Protein AF-A0A958X638-F1 (afdb_monomer)

Nearest PDB structures (foldseek):
  4gik-assembly1_C  TM=3.012E-01  e=6.428E+00  Escherichia coli

Foldseek 3Di:
DDDDQQPVFDKADPDDPDIDTCHDPNDDDDPPPPPQQFCALVNFFPLLSPDPLDDPVLSVLLSRHNDFDDLVVLVVLCVVPPVLVVLVPDPPSSNVLSNVLRVCVVVVNSNNSSSSRSVSRVSVD

pLDDT: mean 83.11, std 6.93, range [57.38, 93.38]

Radius of gyration: 24.37 Å; Cα contacts (8 Å, |Δi|>4): 135; chains: 1; bounding box: 46×31×73 Å

Sequence (125 aa):
GRIDPHKIDLMGRMGKFYYARASGAAVEEIVQVVNKIAIGFDGLPDSIRHSKILTGNNLGQLAGLLALPGAEEATAAIANDARATQILNKSDFESDMHRYIKEVLDAGNEELGAALAVVCDLKGR

Secondary structure (DSSP, 8-state):
----TTTS-EEEEEETTEEEEE-GGG---------PPP--GGGS-HHHHT-SSS-HHHHHHHHTSS-PPPHHHHHHHHHT-HHHHHHHTSSSHHHHHHHHHHHHHHTT-HHHHHHHHHHHHHHH-

Mean predicted aligned error: 10.8 Å

Solvent-accessible surface area (backbone atoms only — not comparable to full-atom values): 7605 Å² total; per-residue (Å²): 134,84,85,55,70,74,79,66,65,44,76,47,81,73,54,96,94,44,70,45,67,42,43,69,92,66,56,76,90,74,81,72,76,72,72,73,67,42,48,31,72,90,61,49,55,68,66,63,72,71,40,91,73,55,48,74,64,54,50,47,56,60,18,61,32,68,67,75,62,51,76,68,56,17,50,55,61,37,72,77,33,71,66,58,55,55,41,64,75,43,94,70,28,66,68,56,46,43,50,49,36,42,55,35,41,74,71,67,38,58,70,62,24,40,18,51,51,50,50,54,41,66,71,75,107

Structure (mmCIF, N/CA/C/O backbone):
data_AF-A0A958X638-F1
#
_entry.id   AF-A0A958X638-F1
#
loop_
_atom_site.group_PDB
_atom_site.id
_atom_site.type_symbol
_atom_site.label_atom_id
_atom_site.label_alt_id
_atom_site.label_comp_id
_atom_site.label_asym_id
_atom_site.label_entity_id
_atom_site.label_seq_id
_atom_site.pdbx_PDB_ins_code
_atom_site.Cartn_x
_atom_site.Cartn_y
_atom_site.Cartn_z
_atom_site.occupancy
_atom_site.B_iso_or_equiv
_atom_site.auth_seq_id
_atom_site.auth_comp_id
_atom_site.auth_asym_id
_atom_site.auth_atom_id
_atom_site.pdbx_PDB_model_num
ATOM 1 N N . GLY A 1 1 ? 27.875 -14.160 -15.087 1.00 71.06 1 GLY A N 1
ATOM 2 C CA . GLY A 1 1 ? 28.357 -13.054 -15.935 1.00 71.06 1 GLY A CA 1
ATOM 3 C C . GLY A 1 1 ? 27.176 -12.470 -16.673 1.00 71.06 1 GLY A C 1
ATOM 4 O O . GLY A 1 1 ? 26.356 -13.245 -17.145 1.00 71.06 1 GLY A O 1
ATOM 5 N N . ARG A 1 2 ? 27.036 -11.142 -16.707 1.00 80.94 2 ARG A N 1
ATOM 6 C CA . ARG A 1 2 ? 26.001 -10.478 -17.515 1.00 80.94 2 ARG A CA 1
ATOM 7 C C . ARG A 1 2 ? 26.512 -10.372 -18.951 1.00 80.94 2 ARG A C 1
ATOM 9 O O . ARG A 1 2 ? 27.701 -10.137 -19.152 1.00 80.94 2 ARG A O 1
ATOM 16 N N . ILE A 1 3 ? 25.636 -10.611 -19.918 1.00 84.69 3 ILE A N 1
ATOM 17 C CA . ILE A 1 3 ? 25.972 -10.519 -21.338 1.00 84.69 3 ILE A CA 1
ATOM 18 C C . ILE A 1 3 ? 26.090 -9.038 -21.699 1.00 84.69 3 ILE A C 1
ATOM 20 O O . ILE A 1 3 ? 25.213 -8.257 -21.344 1.00 84.69 3 ILE A O 1
ATOM 24 N N . ASP A 1 4 ? 27.176 -8.672 -22.376 1.00 86.12 4 ASP A N 1
ATOM 25 C CA . ASP A 1 4 ? 27.409 -7.330 -22.911 1.00 86.12 4 ASP A CA 1
ATOM 26 C C . ASP A 1 4 ? 26.832 -7.264 -24.337 1.00 86.12 4 ASP A C 1
ATOM 28 O O . ASP A 1 4 ? 27.388 -7.912 -25.235 1.00 86.12 4 ASP A O 1
ATOM 32 N N . PRO A 1 5 ? 25.728 -6.525 -24.566 1.00 85.19 5 PRO A N 1
ATOM 33 C CA . PRO A 1 5 ? 25.068 -6.458 -25.869 1.00 85.19 5 PRO A CA 1
ATOM 34 C C . PRO A 1 5 ? 25.968 -5.927 -26.991 1.00 85.19 5 PRO A C 1
ATOM 36 O O . PRO A 1 5 ? 25.763 -6.285 -28.148 1.00 85.19 5 PRO A O 1
ATOM 39 N N . HIS A 1 6 ? 26.993 -5.128 -26.671 1.00 84.31 6 HIS A N 1
ATOM 40 C CA . HIS A 1 6 ? 27.923 -4.603 -27.671 1.00 84.31 6 HIS A CA 1
ATOM 41 C C . HIS A 1 6 ? 28.992 -5.620 -28.088 1.00 84.31 6 HIS A C 1
ATOM 43 O O . HIS A 1 6 ? 29.544 -5.502 -29.180 1.00 84.31 6 HIS A O 1
ATOM 49 N N . LYS A 1 7 ? 29.290 -6.628 -27.257 1.00 86.25 7 LYS A N 1
ATOM 50 C CA . LYS A 1 7 ? 30.342 -7.626 -27.541 1.00 86.25 7 LYS A CA 1
ATOM 51 C C . LYS A 1 7 ? 29.859 -8.850 -28.309 1.00 86.25 7 LYS A C 1
ATOM 53 O O . LYS A 1 7 ? 30.680 -9.577 -28.857 1.00 86.25 7 LYS A O 1
ATOM 58 N N . ILE A 1 8 ? 28.554 -9.099 -28.324 1.00 87.38 8 ILE A N 1
ATOM 59 C CA . ILE A 1 8 ? 27.967 -10.318 -28.897 1.00 87.38 8 ILE A CA 1
ATOM 60 C C . ILE A 1 8 ? 27.619 -10.217 -30.395 1.00 87.38 8 ILE A C 1
ATOM 62 O O . ILE A 1 8 ? 27.223 -11.228 -30.962 1.00 87.38 8 ILE A O 1
ATOM 66 N N . ASP A 1 9 ? 27.768 -9.034 -31.016 1.00 84.31 9 ASP A N 1
ATOM 67 C CA . ASP A 1 9 ? 27.584 -8.752 -32.462 1.00 84.31 9 ASP A CA 1
ATOM 68 C C . ASP A 1 9 ? 26.385 -9.487 -33.096 1.00 84.31 9 ASP A C 1
ATOM 70 O O . ASP A 1 9 ? 26.518 -10.317 -33.998 1.00 84.31 9 ASP A O 1
ATOM 74 N N . LEU A 1 10 ? 25.184 -9.216 -32.578 1.00 89.19 10 LEU A N 1
ATOM 75 C CA . LEU A 1 10 ? 23.969 -9.907 -33.008 1.00 89.19 10 LEU A CA 1
ATOM 76 C C . LEU A 1 10 ? 23.509 -9.451 -34.402 1.00 89.19 10 LEU A C 1
ATOM 78 O O . LEU A 1 10 ? 23.528 -8.266 -34.737 1.00 89.19 10 LEU A O 1
ATOM 82 N N . MET A 1 11 ? 22.996 -10.399 -35.190 1.00 91.19 11 MET A N 1
ATOM 83 C CA . MET A 1 11 ? 22.379 -10.156 -36.498 1.00 91.19 11 MET A CA 1
ATOM 84 C C . MET A 1 11 ? 20.902 -10.572 -36.479 1.00 91.19 11 MET A C 1
ATOM 86 O O . MET A 1 11 ? 20.570 -11.711 -36.155 1.00 91.19 11 MET A O 1
ATOM 90 N N . GLY A 1 12 ? 20.014 -9.653 -36.856 1.00 91.44 12 GLY A N 1
ATOM 91 C CA . GLY A 1 12 ? 18.574 -9.862 -36.998 1.00 91.44 12 GLY A CA 1
ATOM 92 C C . GLY A 1 12 ? 18.142 -9.970 -38.463 1.00 91.44 12 GLY A C 1
ATOM 93 O O . GLY A 1 12 ? 18.696 -9.314 -39.346 1.00 91.44 12 GLY A O 1
ATOM 94 N N . ARG A 1 13 ? 17.124 -10.790 -38.741 1.00 93.38 13 ARG A N 1
ATOM 95 C CA . ARG A 1 13 ? 16.544 -10.965 -40.083 1.00 93.38 13 ARG A CA 1
ATOM 96 C C . ARG A 1 13 ? 15.299 -10.091 -40.237 1.00 93.38 13 ARG A C 1
ATOM 98 O O . ARG A 1 13 ? 14.363 -10.240 -39.462 1.00 93.38 13 ARG A O 1
ATOM 105 N N . MET A 1 14 ? 15.268 -9.236 -41.262 1.00 89.56 14 MET A N 1
ATOM 106 C CA . MET A 1 14 ? 14.172 -8.277 -41.500 1.00 89.56 14 MET A CA 1
ATOM 107 C C . MET A 1 14 ? 13.240 -8.673 -42.662 1.00 89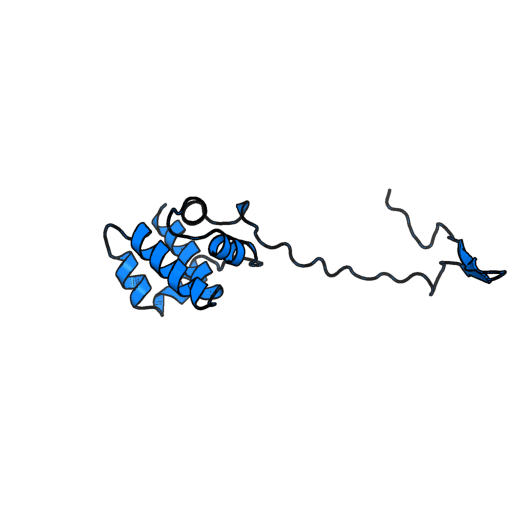.56 14 MET A C 1
ATOM 109 O O . MET A 1 14 ? 12.269 -7.978 -42.944 1.00 89.56 14 MET A O 1
ATOM 113 N N . GLY A 1 15 ? 13.515 -9.799 -43.332 1.00 90.69 15 GLY A N 1
ATOM 114 C CA . GLY A 1 15 ? 12.715 -10.332 -44.443 1.00 90.69 15 GLY A CA 1
ATOM 115 C C . GLY A 1 15 ? 13.357 -10.121 -45.820 1.00 90.69 15 GLY A C 1
ATOM 116 O O . GLY A 1 15 ? 14.174 -9.224 -46.015 1.00 90.69 15 GLY A O 1
ATOM 117 N N . LYS A 1 16 ? 13.006 -10.978 -46.793 1.00 90.56 16 LYS A N 1
ATOM 118 C CA . LYS A 1 16 ? 13.677 -11.070 -48.108 1.00 90.56 16 LYS A CA 1
ATOM 119 C C . LYS A 1 16 ? 15.204 -11.172 -47.936 1.00 90.56 16 LYS A C 1
ATOM 121 O O . LYS A 1 16 ? 15.674 -12.113 -47.299 1.00 90.56 16 LYS A O 1
ATOM 126 N N . PHE A 1 17 ? 15.940 -10.201 -48.473 1.00 91.75 17 PHE A N 1
ATOM 127 C CA . PHE A 1 17 ? 17.397 -10.095 -48.422 1.00 91.75 17 PHE A CA 1
ATOM 128 C C . PHE A 1 17 ? 17.889 -9.067 -47.386 1.00 91.75 17 PHE A C 1
ATOM 130 O O . PHE A 1 17 ? 19.065 -8.721 -47.391 1.00 91.75 17 PHE A O 1
ATOM 137 N N . TYR A 1 18 ? 17.012 -8.560 -46.510 1.00 92.19 18 TYR A N 1
ATOM 138 C CA . TYR A 1 18 ? 17.357 -7.523 -45.536 1.00 92.19 18 TYR A CA 1
ATOM 139 C C . TYR A 1 18 ? 17.734 -8.102 -44.168 1.00 92.19 18 TYR A C 1
ATOM 141 O O . TYR A 1 18 ? 17.034 -8.956 -43.608 1.00 92.19 18 TYR A O 1
ATOM 149 N N . TYR A 1 19 ? 18.829 -7.574 -43.617 1.00 92.12 19 TYR A N 1
ATOM 150 C CA . TYR A 1 19 ? 19.393 -7.926 -42.317 1.00 92.12 19 TYR A CA 1
ATOM 151 C C . TYR A 1 19 ? 19.736 -6.654 -41.538 1.00 92.12 19 TYR A C 1
ATOM 153 O O . TYR A 1 19 ? 20.182 -5.671 -42.127 1.00 92.12 19 TYR A O 1
ATOM 161 N N . ALA A 1 20 ? 19.566 -6.702 -40.219 1.00 90.06 20 ALA A N 1
ATOM 162 C CA . ALA A 1 20 ? 20.013 -5.667 -39.294 1.00 90.06 20 ALA A CA 1
ATOM 163 C C . ALA A 1 20 ? 21.143 -6.208 -38.424 1.00 90.06 20 ALA A C 1
ATOM 165 O O . ALA A 1 20 ? 21.055 -7.322 -37.913 1.00 90.06 20 ALA A O 1
ATOM 166 N N . ARG A 1 21 ? 22.179 -5.400 -38.217 1.00 89.62 21 ARG A N 1
ATOM 167 C CA . ARG A 1 21 ? 23.227 -5.671 -37.234 1.00 89.62 21 ARG A CA 1
ATOM 168 C C . ARG A 1 21 ? 22.927 -4.871 -35.972 1.00 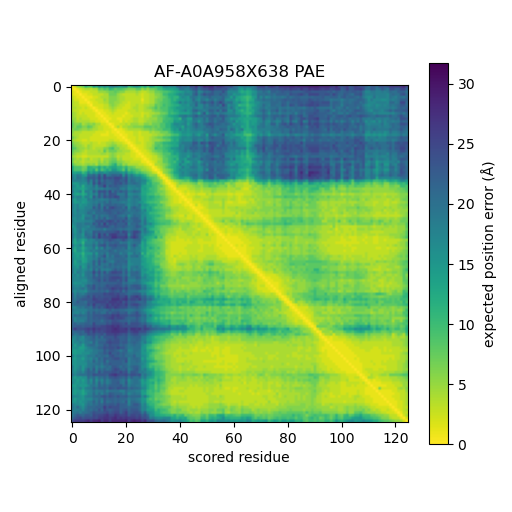89.62 21 ARG A C 1
ATOM 170 O O . ARG A 1 21 ? 22.871 -3.645 -36.029 1.00 89.62 21 ARG A O 1
ATOM 177 N N . ALA A 1 22 ? 22.734 -5.550 -34.848 1.00 87.69 22 ALA A N 1
ATOM 178 C CA . ALA A 1 22 ? 22.527 -4.912 -33.555 1.00 87.69 22 ALA A CA 1
ATOM 179 C C . ALA A 1 22 ? 23.894 -4.576 -32.938 1.00 87.69 22 ALA A C 1
ATOM 181 O O . ALA A 1 22 ? 24.433 -5.319 -32.121 1.00 87.69 22 ALA A O 1
ATOM 182 N N . SER A 1 23 ? 24.476 -3.462 -33.388 1.00 86.06 23 SER A N 1
ATOM 183 C CA . SER A 1 23 ? 25.774 -2.953 -32.931 1.00 86.06 23 SER A CA 1
ATOM 184 C C . SER A 1 23 ? 25.793 -1.424 -32.897 1.00 86.06 23 SER A C 1
ATOM 186 O O . SER A 1 23 ? 25.118 -0.780 -33.703 1.00 86.06 23 SER A O 1
ATOM 188 N N . GLY A 1 24 ? 26.618 -0.840 -32.024 1.00 84.06 24 GLY A N 1
ATOM 189 C CA . GLY A 1 24 ? 26.794 0.613 -31.931 1.00 84.06 24 GLY A CA 1
ATOM 190 C C . GLY A 1 24 ? 25.470 1.339 -31.684 1.00 84.06 24 GLY A C 1
ATOM 191 O O . GLY A 1 24 ? 24.753 0.993 -30.754 1.00 84.06 24 GLY A O 1
ATOM 192 N N . ALA A 1 25 ? 25.134 2.297 -32.554 1.00 83.38 25 ALA A N 1
ATOM 193 C CA . ALA A 1 25 ? 23.930 3.127 -32.452 1.00 83.38 25 ALA 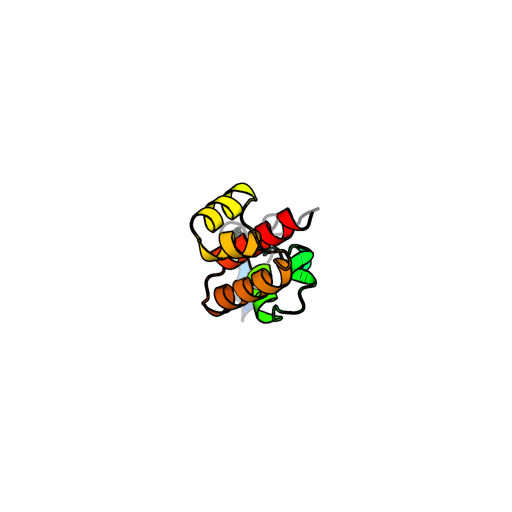A CA 1
ATOM 194 C C . ALA A 1 25 ? 22.596 2.360 -32.581 1.00 83.38 25 ALA A C 1
ATOM 196 O O . ALA A 1 25 ? 21.546 2.932 -32.319 1.00 83.38 25 ALA A O 1
ATOM 197 N N . ALA A 1 26 ? 22.615 1.086 -32.992 1.00 84.56 26 ALA A N 1
ATOM 198 C CA . ALA A 1 26 ? 21.417 0.243 -33.039 1.00 84.56 26 ALA A CA 1
ATOM 199 C C . ALA A 1 26 ? 21.076 -0.411 -31.685 1.00 84.56 26 ALA A C 1
ATOM 201 O O . ALA A 1 26 ? 20.039 -1.061 -31.566 1.00 84.56 26 ALA A O 1
ATOM 202 N N . VAL A 1 27 ? 21.960 -0.289 -30.690 1.00 85.25 27 VAL A N 1
ATOM 203 C CA . VAL A 1 27 ? 21.776 -0.819 -29.338 1.00 85.25 27 VAL A CA 1
ATOM 204 C C . VAL A 1 27 ? 21.686 0.366 -28.392 1.00 85.25 27 VAL A C 1
ATOM 206 O O . VAL A 1 27 ? 22.666 1.080 -28.200 1.00 85.25 27 VAL A O 1
ATOM 209 N N . GLU A 1 28 ? 20.512 0.565 -27.808 1.00 83.06 28 GLU A N 1
ATOM 210 C CA . GLU A 1 28 ? 20.260 1.645 -26.861 1.00 83.06 28 GLU A CA 1
ATOM 211 C C . GLU A 1 28 ? 19.857 1.064 -25.509 1.00 83.06 28 GLU A C 1
ATOM 213 O O . GLU A 1 28 ? 19.078 0.109 -25.421 1.00 83.06 28 GLU A O 1
ATOM 218 N N . GLU A 1 29 ? 20.417 1.632 -24.444 1.00 81.19 29 GLU A N 1
ATOM 219 C CA . GLU A 1 29 ? 20.028 1.288 -23.087 1.00 81.19 29 GLU A CA 1
ATOM 220 C C . GLU A 1 29 ? 18.746 2.038 -22.738 1.00 81.19 29 GLU A C 1
ATOM 222 O O . GLU A 1 29 ? 18.743 3.244 -22.496 1.00 81.19 29 GLU A O 1
ATOM 227 N N . ILE A 1 30 ? 17.639 1.305 -22.696 1.00 80.69 30 ILE A N 1
ATOM 228 C CA . ILE A 1 30 ? 16.390 1.834 -22.164 1.00 80.69 30 ILE A CA 1
ATOM 229 C C . ILE A 1 30 ? 16.388 1.544 -20.670 1.00 80.69 30 ILE A C 1
ATOM 231 O O . ILE A 1 30 ? 16.299 0.386 -20.251 1.00 80.69 30 ILE A O 1
ATOM 235 N N . VAL A 1 31 ? 16.463 2.601 -19.860 1.00 76.19 31 VAL A N 1
ATOM 236 C CA . VAL A 1 31 ? 16.231 2.484 -18.421 1.00 76.19 31 VAL A CA 1
ATOM 237 C C . VAL A 1 31 ? 14.792 2.030 -18.246 1.00 76.19 31 VAL A C 1
ATOM 239 O O . VAL A 1 31 ? 13.845 2.780 -18.489 1.00 76.19 31 VAL A O 1
ATOM 242 N N . GLN A 1 32 ? 14.617 0.781 -17.826 1.00 67.88 32 GLN A N 1
ATOM 243 C CA . GLN A 1 32 ? 13.330 0.346 -17.328 1.00 67.88 32 GLN A CA 1
ATOM 244 C C . GLN A 1 32 ? 13.089 1.176 -16.069 1.00 67.88 32 GLN A C 1
ATOM 246 O O . GLN A 1 32 ? 13.767 0.980 -15.059 1.00 67.88 32 GLN A O 1
ATOM 251 N N . VAL A 1 33 ? 12.176 2.151 -16.144 1.00 62.62 33 VAL A N 1
ATOM 252 C CA . VAL A 1 33 ? 11.642 2.792 -14.944 1.00 62.62 33 VAL A CA 1
ATOM 253 C C . VAL A 1 33 ? 11.001 1.645 -14.192 1.00 62.62 33 VAL A C 1
ATOM 255 O O . VAL A 1 33 ? 9.933 1.168 -14.569 1.00 62.62 33 VAL A O 1
ATOM 258 N N . VAL A 1 34 ? 11.730 1.088 -13.229 1.00 61.22 34 VAL A N 1
ATOM 259 C CA . VAL A 1 34 ? 11.216 0.031 -12.377 1.00 61.22 34 VAL A CA 1
ATOM 260 C C . VAL A 1 34 ? 10.019 0.686 -11.712 1.00 61.22 34 VAL A C 1
ATOM 262 O O . VAL A 1 34 ? 10.193 1.592 -10.895 1.00 61.22 34 VAL A O 1
ATOM 265 N N . ASN A 1 35 ? 8.813 0.341 -12.171 1.00 62.22 35 ASN A N 1
ATOM 266 C CA . ASN A 1 35 ? 7.582 0.804 -11.557 1.00 62.22 35 ASN A CA 1
ATOM 267 C C . ASN A 1 35 ? 7.751 0.486 -10.080 1.00 62.22 35 ASN A C 1
ATOM 269 O O . ASN A 1 35 ? 7.976 -0.676 -9.732 1.00 62.22 35 ASN A O 1
ATOM 273 N N . LYS A 1 36 ? 7.810 1.536 -9.255 1.00 69.69 36 LYS A N 1
ATOM 274 C CA . LYS A 1 36 ? 8.077 1.408 -7.827 1.00 69.69 36 LYS A CA 1
ATOM 275 C C . LYS A 1 36 ? 7.155 0.312 -7.302 1.00 69.69 36 LYS A C 1
ATOM 277 O O . LYS A 1 36 ? 5.950 0.355 -7.539 1.00 69.69 36 LYS A O 1
ATOM 282 N N . ILE A 1 37 ? 7.754 -0.712 -6.704 1.00 75.00 37 ILE A N 1
ATOM 283 C CA . ILE A 1 37 ? 7.011 -1.866 -6.210 1.00 75.00 37 ILE A CA 1
ATOM 284 C C . ILE A 1 37 ? 6.085 -1.331 -5.122 1.00 75.00 37 ILE A C 1
ATOM 286 O O . ILE A 1 37 ? 6.549 -0.673 -4.192 1.00 75.00 37 ILE A O 1
ATOM 290 N N . ALA A 1 38 ? 4.784 -1.550 -5.289 1.00 81.50 38 ALA A N 1
ATOM 291 C CA . ALA A 1 38 ? 3.816 -1.211 -4.263 1.00 81.50 38 ALA A CA 1
ATOM 292 C C . ALA A 1 38 ? 4.101 -2.034 -2.997 1.00 81.50 38 ALA A C 1
ATOM 294 O O . ALA A 1 38 ? 4.647 -3.136 -3.086 1.00 81.50 38 ALA A O 1
ATOM 295 N N . ILE A 1 39 ? 3.721 -1.526 -1.826 1.00 86.56 39 ILE A N 1
ATOM 296 C CA . ILE A 1 39 ? 3.930 -2.218 -0.541 1.00 86.56 39 ILE A CA 1
ATOM 297 C C . ILE A 1 39 ? 3.366 -3.645 -0.535 1.00 86.56 39 ILE A C 1
ATOM 299 O O . ILE A 1 39 ? 3.928 -4.527 0.116 1.00 86.56 39 ILE A O 1
ATOM 303 N N . GLY A 1 40 ? 2.284 -3.882 -1.281 1.00 85.44 40 GLY A N 1
ATOM 304 C CA . GLY A 1 40 ? 1.632 -5.179 -1.353 1.00 85.44 40 GLY A CA 1
ATOM 305 C C . GLY A 1 40 ? 0.864 -5.514 -0.073 1.00 85.44 40 GLY A C 1
ATOM 306 O O . GLY A 1 40 ? 0.935 -4.820 0.940 1.00 85.44 40 GLY A O 1
ATOM 307 N N . PHE A 1 41 ? 0.094 -6.599 -0.123 1.00 84.88 41 PHE A N 1
ATOM 308 C CA . PHE A 1 41 ? -0.758 -7.022 0.994 1.00 84.88 41 PHE A CA 1
ATOM 309 C C . PHE A 1 41 ? 0.053 -7.373 2.253 1.00 84.88 41 PHE A C 1
ATOM 311 O O . PHE A 1 41 ? -0.330 -7.021 3.369 1.00 84.88 41 PHE A O 1
ATOM 318 N N . ASP A 1 42 ? 1.216 -7.997 2.060 1.00 83.88 42 ASP A N 1
ATOM 319 C CA . ASP A 1 42 ? 2.130 -8.393 3.136 1.00 83.88 42 ASP A CA 1
ATOM 320 C C . ASP A 1 42 ? 2.874 -7.205 3.773 1.00 83.88 42 ASP A C 1
ATOM 322 O O . ASP A 1 42 ? 3.461 -7.354 4.846 1.00 83.88 42 ASP A O 1
ATOM 326 N N . GLY A 1 43 ? 2.840 -6.027 3.140 1.00 82.88 43 GLY A N 1
ATOM 327 C CA . GLY A 1 43 ? 3.393 -4.783 3.675 1.00 82.88 43 GLY A CA 1
ATOM 328 C C . GLY A 1 43 ? 2.413 -3.982 4.540 1.00 82.88 43 GLY A C 1
ATOM 329 O O . GLY A 1 43 ? 2.817 -2.999 5.158 1.00 82.88 43 GLY A O 1
ATOM 330 N N . LEU A 1 44 ? 1.135 -4.376 4.597 1.00 87.12 44 LEU A N 1
ATOM 331 C CA . LEU A 1 44 ? 0.116 -3.674 5.385 1.00 87.12 44 LEU A CA 1
ATOM 332 C C . LEU A 1 44 ? 0.220 -3.989 6.886 1.00 87.12 44 LEU A C 1
ATOM 334 O O . LEU A 1 44 ? 0.606 -5.104 7.231 1.00 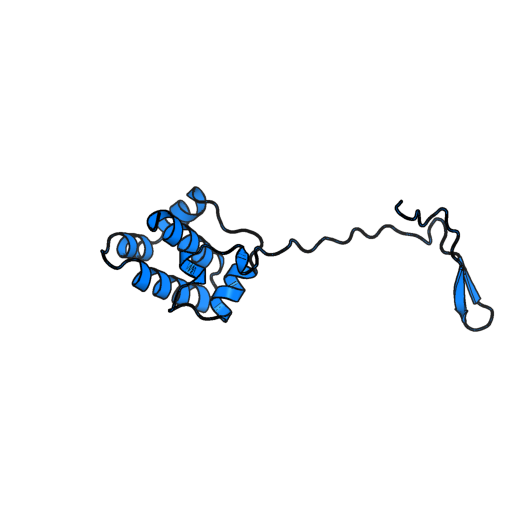87.12 44 LEU A O 1
ATOM 338 N N . PRO A 1 45 ? -0.188 -3.077 7.787 1.00 85.25 45 PRO A N 1
ATOM 339 C CA . PRO A 1 45 ? -0.213 -3.350 9.224 1.00 85.25 45 PRO A CA 1
ATOM 340 C C . PRO A 1 45 ? -1.134 -4.528 9.581 1.00 85.25 45 PRO A C 1
ATOM 342 O O . PRO A 1 45 ? -2.201 -4.692 8.979 1.00 85.25 45 PRO A O 1
ATOM 345 N N . ASP A 1 46 ? -0.756 -5.327 10.583 1.00 84.12 46 ASP A N 1
ATOM 346 C CA . ASP A 1 46 ? -1.497 -6.538 10.977 1.00 84.12 46 ASP A CA 1
ATOM 347 C C . ASP A 1 46 ? -2.933 -6.233 11.418 1.00 84.12 46 ASP A C 1
ATOM 349 O O . ASP A 1 46 ? -3.853 -7.000 11.113 1.00 84.12 46 ASP A O 1
ATOM 353 N N . SER A 1 47 ? -3.128 -5.079 12.063 1.00 84.06 47 SER A N 1
ATOM 354 C CA . SER A 1 47 ? -4.431 -4.557 12.498 1.00 84.06 47 SER A CA 1
ATOM 355 C C . SER A 1 47 ? -5.425 -4.431 11.332 1.00 84.06 47 SER A C 1
ATOM 357 O O . SER A 1 47 ? -6.607 -4.757 11.447 1.00 84.06 47 SER A O 1
ATOM 359 N N . ILE A 1 48 ? -4.922 -4.023 10.165 1.00 85.12 48 ILE A N 1
ATOM 360 C CA . ILE A 1 48 ? -5.704 -3.790 8.945 1.00 85.12 48 ILE A CA 1
ATOM 361 C C . ILE A 1 48 ? -5.872 -5.080 8.151 1.00 85.12 48 ILE A C 1
ATOM 363 O O . ILE A 1 48 ? -6.962 -5.364 7.653 1.00 85.12 48 ILE A O 1
ATOM 367 N N . ARG A 1 49 ? -4.815 -5.895 8.082 1.00 85.44 49 ARG A N 1
ATOM 368 C CA . ARG A 1 49 ? -4.806 -7.168 7.355 1.00 85.44 49 ARG A CA 1
ATOM 369 C C . ARG A 1 49 ? -5.852 -8.152 7.878 1.00 85.44 49 ARG A C 1
ATOM 371 O O . ARG A 1 49 ? -6.474 -8.859 7.090 1.00 85.44 49 ARG A O 1
ATOM 378 N N . HIS A 1 50 ? -6.065 -8.174 9.193 1.00 83.19 50 HIS A N 1
ATOM 379 C CA . HIS A 1 50 ? -7.030 -9.060 9.851 1.00 83.19 50 HIS A CA 1
ATOM 380 C C . HIS A 1 50 ? -8.375 -8.384 10.162 1.00 83.19 50 HIS A C 1
ATOM 382 O O . HIS A 1 50 ? -9.216 -8.960 10.861 1.00 83.19 50 HIS A O 1
ATOM 388 N N . SER A 1 51 ? -8.610 -7.176 9.642 1.00 85.44 51 SER A N 1
ATOM 389 C CA . SER A 1 51 ? -9.866 -6.464 9.860 1.00 85.44 51 SER A CA 1
ATOM 390 C C . SER A 1 51 ? -11.040 -7.199 9.205 1.00 85.44 51 SER A C 1
ATOM 392 O O . SER A 1 51 ? -11.017 -7.518 8.020 1.00 85.44 51 SER A O 1
ATOM 394 N N . LYS A 1 52 ? -12.121 -7.419 9.965 1.00 84.88 52 LYS A N 1
ATOM 395 C CA . LYS A 1 52 ? -13.376 -8.010 9.453 1.00 84.88 52 LYS A CA 1
ATOM 396 C C . LYS A 1 52 ? -14.279 -7.001 8.732 1.00 84.88 52 LYS A C 1
ATOM 398 O O . LYS A 1 52 ? -15.321 -7.387 8.208 1.00 84.88 52 LYS A O 1
ATOM 403 N N . ILE A 1 53 ? -13.933 -5.714 8.773 1.00 87.62 53 ILE A N 1
ATOM 404 C CA . ILE A 1 53 ? -14.783 -4.610 8.296 1.00 87.62 53 ILE A CA 1
ATOM 405 C C . ILE A 1 53 ? -14.340 -4.127 6.910 1.00 87.62 53 ILE A C 1
ATOM 407 O O . ILE A 1 53 ? -15.184 -3.742 6.095 1.00 87.62 53 ILE A O 1
ATOM 411 N N . LEU A 1 54 ? -13.033 -4.153 6.639 1.00 87.75 54 LEU A N 1
ATOM 412 C CA . LEU A 1 54 ? -12.463 -3.728 5.364 1.00 87.75 54 LEU A CA 1
ATOM 413 C C . LEU A 1 54 ? -12.730 -4.764 4.273 1.00 87.75 54 LEU A C 1
ATOM 415 O O . LEU A 1 54 ? -12.668 -5.972 4.498 1.00 87.75 54 LEU A O 1
ATOM 419 N N . THR A 1 55 ? -13.038 -4.283 3.071 1.00 90.06 55 THR A N 1
ATOM 420 C CA . THR A 1 55 ? -13.249 -5.156 1.913 1.00 90.06 55 THR A CA 1
ATOM 421 C C . THR A 1 55 ? -11.926 -5.448 1.206 1.00 90.06 55 THR A C 1
ATOM 423 O O . THR A 1 55 ? -10.956 -4.701 1.344 1.00 90.06 55 THR A O 1
ATOM 426 N N . GLY A 1 56 ? -11.890 -6.498 0.378 1.00 86.31 56 GLY A N 1
ATOM 427 C CA . GLY A 1 56 ? -10.713 -6.803 -0.445 1.00 86.31 56 GLY A CA 1
ATOM 428 C C . GLY A 1 56 ? -10.297 -5.647 -1.363 1.00 86.31 56 GLY A C 1
ATOM 429 O O . GLY A 1 56 ? -9.108 -5.463 -1.602 1.00 86.31 56 GLY A O 1
ATOM 430 N N . ASN A 1 57 ? -11.249 -4.819 -1.810 1.00 89.50 57 ASN A N 1
ATOM 431 C CA . ASN A 1 57 ? -10.945 -3.620 -2.589 1.00 89.50 57 ASN A CA 1
ATOM 432 C C . ASN A 1 57 ? -10.203 -2.571 -1.750 1.00 89.50 57 ASN A C 1
ATOM 434 O O . ASN A 1 57 ? -9.191 -2.043 -2.193 1.00 89.50 57 ASN A O 1
ATOM 438 N N . ASN A 1 58 ? -10.649 -2.329 -0.514 1.00 89.69 58 ASN A N 1
ATOM 439 C CA . ASN A 1 58 ? -9.997 -1.376 0.387 1.00 89.69 58 ASN A CA 1
ATOM 440 C C . ASN A 1 58 ? -8.566 -1.820 0.741 1.00 89.69 58 ASN A C 1
ATOM 442 O O . ASN A 1 58 ? -7.643 -1.010 0.762 1.00 89.69 58 ASN A O 1
ATOM 446 N N . LEU A 1 59 ? -8.364 -3.123 0.965 1.00 89.75 59 LEU A N 1
ATOM 447 C CA . LEU A 1 59 ? -7.033 -3.697 1.191 1.00 89.75 59 LEU A CA 1
ATOM 448 C C . LEU A 1 59 ? -6.158 -3.589 -0.065 1.00 89.75 59 LEU A C 1
ATOM 450 O O . LEU A 1 59 ? -4.972 -3.300 0.046 1.00 89.75 59 LEU A O 1
ATOM 454 N N . GLY A 1 60 ? -6.744 -3.766 -1.252 1.00 88.25 60 GLY A N 1
ATOM 455 C CA . GLY A 1 60 ? -6.068 -3.574 -2.535 1.00 88.25 60 GLY A CA 1
ATOM 456 C C . GLY A 1 60 ? -5.630 -2.129 -2.778 1.00 88.25 60 GLY A C 1
ATOM 457 O O . GLY A 1 60 ? -4.506 -1.916 -3.221 1.00 88.25 60 GLY A O 1
ATOM 458 N N . GLN A 1 61 ? -6.471 -1.147 -2.437 1.00 88.81 61 GLN A N 1
ATOM 459 C CA . GLN A 1 61 ? -6.135 0.281 -2.525 1.00 88.81 61 GLN A CA 1
ATOM 460 C C . GLN A 1 61 ? -4.926 0.613 -1.648 1.00 88.81 61 GLN A C 1
ATOM 462 O O . GLN A 1 61 ? -3.943 1.168 -2.127 1.00 88.81 61 GLN A O 1
ATOM 467 N N . LEU A 1 62 ? -4.946 0.178 -0.385 1.00 88.06 62 LEU A N 1
ATOM 468 C CA . LEU A 1 62 ? -3.822 0.395 0.525 1.00 88.06 62 LEU A CA 1
ATOM 469 C C . LEU A 1 62 ? -2.561 -0.352 0.067 1.00 88.06 62 LEU A C 1
ATOM 471 O O . LEU A 1 62 ? -1.476 0.219 0.067 1.00 88.06 62 LEU A O 1
ATOM 475 N N . ALA A 1 63 ? -2.690 -1.610 -0.362 1.00 88.44 63 ALA A N 1
ATOM 476 C CA . ALA A 1 63 ? -1.574 -2.418 -0.857 1.00 88.44 63 ALA A CA 1
ATOM 477 C C . ALA A 1 63 ? -0.969 -1.885 -2.168 1.00 88.44 63 ALA A C 1
ATOM 479 O O . ALA A 1 63 ? 0.182 -2.197 -2.472 1.00 88.44 63 ALA A O 1
ATOM 480 N N . GLY A 1 64 ? -1.741 -1.118 -2.943 1.00 85.06 64 GLY A N 1
ATOM 481 C CA . GLY A 1 64 ? -1.319 -0.473 -4.185 1.00 85.06 64 GLY A CA 1
ATOM 482 C C . GLY A 1 64 ? -0.474 0.785 -3.980 1.00 85.06 64 GLY A C 1
ATOM 483 O O . GLY A 1 64 ? 0.158 1.247 -4.932 1.00 85.06 64 GLY A O 1
ATOM 484 N N . LEU A 1 65 ? -0.416 1.320 -2.756 1.00 85.69 65 LEU A N 1
ATOM 485 C CA . LEU A 1 65 ? 0.421 2.472 -2.436 1.00 85.69 65 LEU A CA 1
ATOM 486 C C . LEU A 1 65 ? 1.908 2.125 -2.548 1.00 85.69 65 LEU A C 1
ATOM 488 O O . LEU A 1 6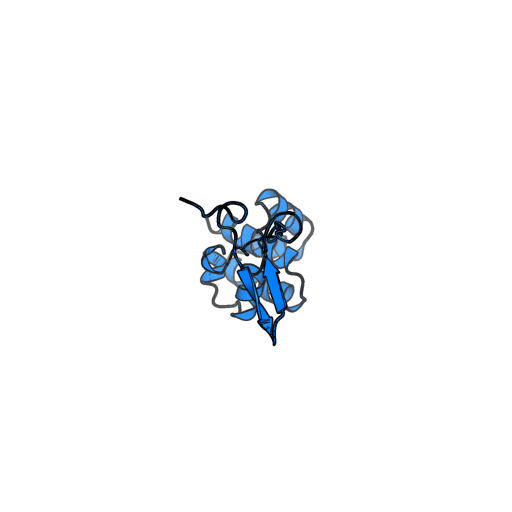5 ? 2.339 0.986 -2.375 1.00 85.69 65 LEU A O 1
ATOM 492 N N . LEU A 1 66 ? 2.722 3.137 -2.832 1.00 84.56 66 LEU A N 1
ATOM 493 C CA . LEU A 1 66 ? 4.175 2.977 -2.940 1.00 84.56 66 LEU A CA 1
ATOM 494 C C . LEU A 1 66 ? 4.853 2.909 -1.570 1.00 84.56 66 LEU A C 1
ATOM 496 O O . LEU A 1 66 ? 5.871 2.241 -1.409 1.00 84.56 66 LEU A O 1
ATOM 500 N N . ALA A 1 67 ? 4.297 3.628 -0.599 1.00 84.38 67 ALA A N 1
ATOM 501 C CA . ALA A 1 67 ? 4.734 3.654 0.785 1.00 84.38 67 ALA A CA 1
ATOM 502 C C . ALA A 1 67 ? 3.564 4.104 1.667 1.00 84.38 67 ALA A C 1
ATOM 504 O O . ALA A 1 67 ? 2.723 4.890 1.230 1.00 84.38 67 ALA A O 1
ATOM 505 N N . LEU A 1 68 ? 3.531 3.619 2.907 1.00 83.81 68 LEU A N 1
ATOM 506 C CA . LEU A 1 68 ? 2.658 4.168 3.942 1.00 83.81 68 LEU A CA 1
ATOM 507 C C . LEU A 1 68 ? 3.293 5.443 4.522 1.00 83.81 68 LEU A C 1
ATOM 509 O O . LEU A 1 68 ? 4.525 5.518 4.584 1.00 83.81 68 LEU A O 1
ATOM 513 N N . PRO A 1 69 ? 2.486 6.425 4.957 1.00 85.00 69 PRO A N 1
ATOM 514 C CA . PRO A 1 69 ? 2.999 7.611 5.634 1.00 85.00 69 PRO A CA 1
ATOM 515 C C . PRO A 1 69 ? 3.740 7.225 6.920 1.00 85.00 69 PRO A C 1
ATOM 517 O O . PRO A 1 69 ? 3.402 6.237 7.582 1.00 85.00 69 PRO A O 1
ATOM 520 N N . GLY A 1 70 ? 4.755 8.010 7.284 1.00 85.06 70 GLY A N 1
ATOM 521 C CA . GLY A 1 70 ? 5.486 7.803 8.535 1.00 85.06 70 GLY A CA 1
ATOM 522 C C . GLY A 1 70 ? 4.591 8.001 9.766 1.00 85.06 70 GLY A C 1
ATOM 523 O O . GLY A 1 70 ? 3.556 8.657 9.695 1.00 85.06 70 GLY A O 1
ATOM 524 N N . ALA A 1 71 ? 5.000 7.480 10.928 1.00 80.81 71 ALA A N 1
ATOM 525 C CA . ALA A 1 71 ? 4.228 7.603 12.173 1.00 80.81 71 ALA A CA 1
ATOM 526 C C . ALA A 1 71 ? 3.930 9.070 12.563 1.00 80.81 71 ALA A C 1
ATOM 528 O O . ALA A 1 71 ? 2.818 9.395 12.984 1.00 80.81 71 ALA A O 1
ATOM 529 N N . GLU A 1 72 ? 4.898 9.973 12.383 1.00 80.94 72 GLU A N 1
ATOM 530 C CA . GLU A 1 72 ? 4.703 11.404 12.658 1.00 80.94 72 GLU A CA 1
ATOM 531 C C . GLU A 1 72 ? 3.794 12.080 11.622 1.00 80.94 72 GLU A C 1
ATOM 533 O O . GLU A 1 72 ? 2.920 12.863 11.985 1.00 80.94 72 GLU A O 1
ATOM 538 N N . GLU A 1 73 ? 3.925 11.732 10.340 1.00 81.81 73 GLU A N 1
ATOM 539 C CA . GLU A 1 73 ? 3.053 12.263 9.283 1.00 81.81 73 GLU A CA 1
ATOM 540 C C . GLU A 1 73 ? 1.609 11.790 9.458 1.00 81.81 73 GLU A C 1
ATOM 542 O O . GLU A 1 73 ? 0.672 12.575 9.324 1.00 81.81 73 GLU A O 1
ATOM 547 N N . ALA A 1 74 ? 1.423 10.521 9.817 1.00 81.75 74 ALA A N 1
ATOM 548 C CA . ALA A 1 74 ? 0.112 9.942 10.050 1.00 81.75 74 ALA A CA 1
ATOM 549 C C . ALA A 1 74 ? -0.589 10.599 11.250 1.00 81.75 74 ALA A C 1
ATOM 551 O O . ALA A 1 74 ? -1.764 10.960 11.167 1.00 81.75 74 ALA A O 1
ATOM 552 N N . THR A 1 75 ? 0.134 10.822 12.353 1.00 78.81 75 THR A N 1
ATOM 553 C CA . THR A 1 75 ? -0.418 11.517 13.527 1.00 78.81 75 THR A CA 1
ATOM 554 C C . THR A 1 75 ? -0.712 12.990 13.242 1.00 78.81 75 THR A C 1
ATOM 556 O O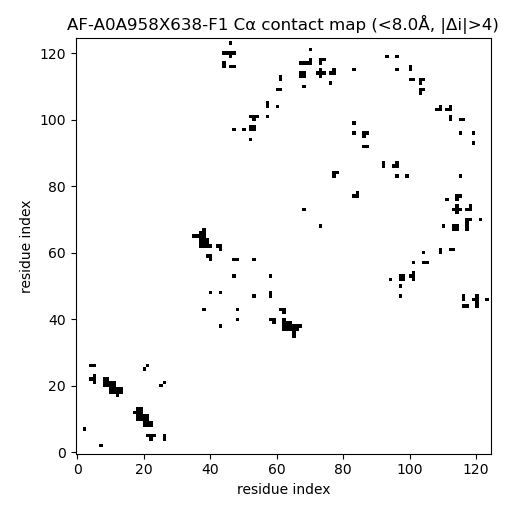 . THR A 1 75 ? -1.753 13.482 13.676 1.00 78.81 75 THR A O 1
ATOM 559 N N . ALA A 1 76 ? 0.122 13.679 12.457 1.00 80.19 76 ALA A N 1
ATOM 560 C CA . ALA A 1 76 ? -0.136 15.052 12.021 1.00 80.19 76 ALA A CA 1
ATOM 561 C C . ALA A 1 76 ? -1.360 15.159 11.092 1.00 80.19 76 ALA A C 1
ATOM 563 O O . ALA A 1 76 ? -2.175 16.070 11.248 1.00 80.19 76 ALA A O 1
ATOM 564 N N . ALA A 1 77 ? -1.535 14.212 10.164 1.00 77.19 77 ALA A N 1
ATOM 565 C CA . ALA A 1 77 ? -2.704 14.155 9.288 1.00 77.19 77 ALA A CA 1
ATOM 566 C C . ALA A 1 77 ? -4.003 13.970 10.091 1.00 77.19 77 ALA A C 1
ATOM 568 O O . ALA A 1 77 ? -5.005 14.629 9.818 1.00 77.19 77 ALA A O 1
ATOM 569 N N . ILE A 1 78 ? -3.962 13.138 11.134 1.00 76.19 78 ILE A N 1
ATOM 570 C CA . ILE A 1 78 ? -5.102 12.873 12.023 1.00 76.19 78 ILE A CA 1
ATOM 571 C C . ILE A 1 78 ? -5.354 13.999 13.021 1.00 76.19 78 ILE A C 1
ATOM 573 O O . ILE A 1 78 ? -6.500 14.219 13.398 1.00 76.19 78 ILE A O 1
ATOM 577 N N . ALA A 1 79 ? -4.329 14.743 13.437 1.00 72.75 79 ALA A N 1
ATOM 578 C CA . ALA A 1 79 ? -4.506 15.896 14.319 1.00 72.75 79 ALA A CA 1
ATOM 579 C C . ALA A 1 79 ? -5.414 16.973 13.697 1.00 72.75 79 ALA A C 1
ATOM 581 O O . ALA A 1 79 ? -6.117 17.677 14.421 1.00 72.75 79 ALA A O 1
ATOM 582 N N . ASN A 1 80 ? -5.443 17.064 12.365 1.00 71.50 80 ASN A N 1
ATOM 583 C CA . ASN A 1 80 ? -6.363 17.940 11.640 1.00 71.50 80 ASN A CA 1
ATOM 584 C C . ASN A 1 80 ? -7.798 17.387 11.566 1.00 71.50 80 ASN A C 1
ATOM 586 O O . ASN A 1 80 ? -8.727 18.137 11.267 1.00 71.50 80 ASN A O 1
ATOM 590 N N . ASP A 1 81 ? -7.998 16.100 11.853 1.00 76.94 81 ASP A N 1
ATOM 591 C CA . ASP A 1 81 ? -9.285 15.423 11.749 1.00 76.94 81 ASP A CA 1
ATOM 592 C C . ASP A 1 81 ? -9.913 15.187 13.136 1.00 76.94 81 ASP A C 1
ATOM 594 O O . ASP A 1 81 ? -9.549 14.296 13.917 1.00 76.94 81 ASP A O 1
ATOM 598 N N . ALA A 1 82 ? -10.915 16.009 13.453 1.00 76.06 82 ALA A N 1
ATOM 599 C CA . ALA A 1 82 ? -11.640 15.952 14.720 1.00 76.06 82 ALA A CA 1
ATOM 600 C C . ALA A 1 82 ? -12.383 14.617 14.929 1.00 76.06 82 ALA A C 1
ATOM 602 O O . ALA A 1 82 ? -12.608 14.205 16.069 1.00 76.06 82 ALA A O 1
ATOM 603 N N . ARG A 1 83 ? -12.760 13.912 13.850 1.00 76.50 83 ARG A N 1
ATOM 604 C CA . ARG A 1 83 ? -13.509 12.651 13.949 1.00 76.50 83 ARG A CA 1
ATOM 605 C C . ARG A 1 83 ? -12.591 11.503 14.361 1.00 76.50 83 ARG A C 1
ATOM 607 O O . ARG A 1 83 ? -12.945 10.720 15.242 1.00 76.50 83 ARG A O 1
ATOM 614 N N . ALA A 1 84 ? -11.394 11.442 13.787 1.00 76.38 84 ALA A N 1
ATOM 615 C CA . ALA A 1 84 ? -10.396 10.424 14.103 1.00 76.38 84 ALA A CA 1
ATOM 616 C C . ALA A 1 84 ? -9.897 10.528 15.557 1.00 76.38 84 ALA A C 1
ATOM 618 O O . ALA A 1 84 ? -9.840 9.527 16.274 1.00 76.38 84 ALA A O 1
ATOM 619 N N . THR A 1 85 ? -9.618 11.745 16.033 1.00 75.88 85 THR A N 1
ATOM 620 C CA . THR A 1 85 ? -9.215 11.993 17.432 1.00 75.88 85 THR A CA 1
ATOM 621 C C . THR A 1 85 ? -10.310 11.620 18.435 1.00 75.88 85 THR A C 1
ATOM 623 O O . THR A 1 85 ? -10.019 11.078 19.504 1.00 75.88 85 THR A O 1
ATOM 626 N N . GLN A 1 86 ? -11.582 11.827 18.087 1.00 78.69 86 GLN A N 1
ATOM 627 C CA . GLN A 1 86 ? -12.708 11.432 18.931 1.00 78.69 86 GLN A CA 1
ATOM 628 C C . GLN A 1 86 ? -12.883 9.908 19.015 1.00 78.69 86 GLN A C 1
ATOM 630 O O . GLN A 1 86 ? -13.186 9.390 20.090 1.00 78.69 86 GLN A O 1
ATOM 635 N N . ILE A 1 87 ? -12.672 9.187 17.908 1.00 79.88 87 ILE A N 1
ATOM 636 C CA . ILE A 1 87 ? -12.736 7.717 17.874 1.00 79.88 87 ILE A CA 1
ATOM 637 C C . ILE A 1 87 ? -11.599 7.111 18.699 1.00 79.88 87 ILE A C 1
ATOM 639 O O . ILE A 1 87 ? -11.835 6.189 19.479 1.00 79.88 87 ILE A O 1
ATOM 643 N N . LEU A 1 88 ? -10.391 7.673 18.603 1.00 76.62 88 LEU A N 1
ATOM 644 C CA . LEU A 1 88 ? -9.242 7.220 19.385 1.00 76.62 88 LEU A CA 1
ATOM 645 C C . LEU A 1 88 ? -9.521 7.265 20.894 1.00 76.62 88 LEU A C 1
ATOM 647 O O . LEU A 1 88 ? -9.058 6.389 21.611 1.00 76.62 88 LEU A O 1
ATOM 651 N N . ASN A 1 89 ? -10.286 8.227 21.403 1.00 77.56 89 ASN A N 1
ATOM 652 C CA . ASN A 1 89 ? -10.548 8.340 22.843 1.00 77.56 89 ASN A CA 1
ATOM 653 C C . ASN A 1 89 ? -11.590 7.342 23.389 1.00 77.56 89 ASN A C 1
ATOM 655 O O . ASN A 1 89 ? -11.820 7.311 24.598 1.00 77.56 89 ASN A O 1
ATOM 659 N N . LYS A 1 90 ? -12.227 6.527 22.537 1.00 79.75 90 LYS A N 1
ATOM 660 C CA . LYS A 1 90 ? -13.206 5.514 22.961 1.00 79.75 90 LYS A CA 1
ATOM 661 C C . LYS A 1 90 ? -12.549 4.173 23.305 1.00 79.75 90 LYS A C 1
ATOM 663 O O . LYS A 1 90 ? -11.479 3.839 22.811 1.00 79.75 90 LYS A O 1
ATOM 668 N N . SER A 1 91 ? -13.236 3.382 24.133 1.00 69.69 91 SER A N 1
ATOM 669 C CA . SER A 1 91 ? -12.786 2.051 24.569 1.00 69.69 91 SER A CA 1
ATOM 670 C C . SER A 1 91 ? -12.830 0.981 23.464 1.00 69.69 91 SER A C 1
ATOM 672 O O . SER A 1 91 ? -12.017 0.069 23.504 1.00 69.69 91 SER A O 1
ATOM 674 N N . ASP A 1 92 ? -13.729 1.103 22.477 1.00 72.44 92 ASP A N 1
ATOM 675 C CA . ASP A 1 92 ? -13.843 0.201 21.309 1.00 72.44 92 ASP A CA 1
ATOM 676 C C . ASP A 1 92 ? -13.398 0.936 20.029 1.00 72.44 92 ASP A C 1
ATOM 678 O O . ASP A 1 92 ? -14.180 1.205 19.117 1.00 72.44 92 ASP A O 1
ATOM 682 N N . PHE A 1 93 ? -12.143 1.394 20.013 1.00 80.38 93 PHE A N 1
ATOM 683 C CA . PHE A 1 93 ? -11.644 2.256 18.937 1.00 80.38 93 PHE A CA 1
ATOM 684 C C . PHE A 1 93 ? -11.340 1.490 17.642 1.00 80.38 93 PHE A C 1
ATOM 686 O O . PHE A 1 93 ? -11.455 2.078 16.572 1.00 80.38 93 PHE A O 1
ATOM 693 N N . GLU A 1 94 ? -10.983 0.202 17.704 1.00 80.12 94 GLU A N 1
ATOM 694 C CA . GLU A 1 94 ? -10.604 -0.585 16.517 1.00 80.12 94 GLU A CA 1
ATOM 695 C C . GLU A 1 94 ? -11.765 -0.730 15.526 1.00 80.12 94 GLU A C 1
ATOM 697 O O . GLU A 1 94 ? -11.622 -0.453 14.334 1.00 80.12 94 GLU A O 1
ATOM 702 N N . SER A 1 95 ? -12.945 -1.120 16.016 1.00 83.25 95 SER A N 1
ATOM 703 C CA . SER A 1 95 ? -14.132 -1.331 15.182 1.00 83.25 95 SER A CA 1
ATOM 704 C C . SER A 1 95 ? -14.594 -0.034 14.511 1.00 83.25 95 SER A C 1
ATOM 706 O O . SER A 1 95 ? -14.906 -0.019 13.315 1.00 83.25 95 SER A O 1
ATOM 708 N N . ASP A 1 96 ? -14.629 1.060 15.277 1.00 85.62 96 ASP A N 1
ATOM 709 C CA . ASP A 1 96 ? -15.020 2.383 14.786 1.0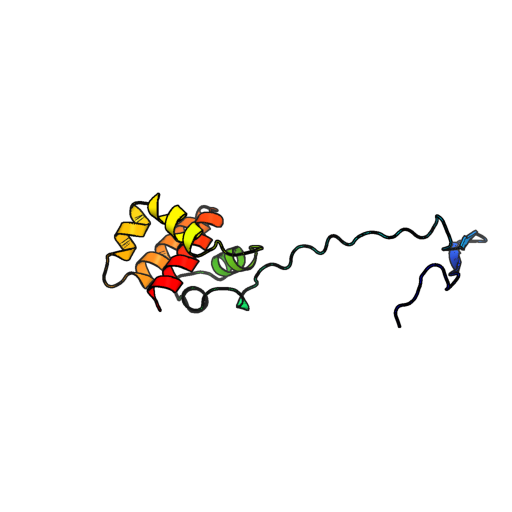0 85.62 96 ASP A CA 1
ATOM 710 C C . ASP A 1 96 ? -13.962 2.957 13.824 1.00 85.62 96 ASP A C 1
ATOM 712 O O . ASP A 1 96 ? -14.329 3.526 12.793 1.00 85.62 96 ASP A O 1
ATOM 716 N N . MET A 1 97 ? -12.663 2.751 14.086 1.00 85.12 97 MET A N 1
ATOM 717 C CA . MET A 1 97 ? -11.589 3.172 13.176 1.00 85.12 97 MET A CA 1
ATOM 718 C C . MET A 1 97 ? -11.648 2.422 11.854 1.00 85.12 97 MET A C 1
ATOM 720 O O . MET A 1 97 ? -11.585 3.049 10.801 1.00 85.12 97 MET A O 1
ATOM 724 N N . HIS A 1 98 ? -11.830 1.102 11.868 1.00 88.75 98 HIS A N 1
ATOM 725 C CA . HIS A 1 98 ? -11.944 0.331 10.630 1.00 88.75 98 HIS A CA 1
ATOM 726 C C . HIS A 1 98 ? -13.153 0.754 9.789 1.00 88.75 98 HIS A C 1
ATOM 728 O O . HIS A 1 98 ? -13.072 0.784 8.560 1.00 88.75 98 HIS A O 1
ATOM 734 N N . ARG A 1 99 ? -14.270 1.122 10.432 1.00 89.31 99 ARG A N 1
ATOM 735 C CA . ARG A 1 99 ? -15.433 1.675 9.728 1.00 89.31 99 ARG A CA 1
ATOM 736 C C . ARG A 1 99 ? -15.118 3.037 9.118 1.00 89.31 99 ARG A C 1
ATOM 738 O O . ARG A 1 99 ? -15.494 3.280 7.976 1.00 89.31 99 ARG A O 1
ATOM 745 N N . TYR A 1 100 ? -14.402 3.889 9.847 1.00 88.44 100 TYR A N 1
ATOM 746 C CA . TYR A 1 100 ? -14.000 5.192 9.336 1.00 88.44 100 TYR A CA 1
ATOM 747 C C . TYR A 1 100 ? -13.021 5.075 8.161 1.00 88.44 100 TYR A C 1
ATOM 749 O O . TYR A 1 100 ? -13.237 5.696 7.127 1.00 88.44 100 TYR A O 1
ATOM 757 N N . ILE A 1 101 ? -12.017 4.200 8.263 1.00 88.19 101 ILE A N 1
ATOM 758 C CA . ILE A 1 101 ? -11.084 3.892 7.169 1.00 88.19 101 ILE A CA 1
ATOM 759 C C . ILE A 1 101 ? -11.852 3.447 5.926 1.00 88.19 101 ILE A C 1
ATOM 761 O O . ILE A 1 101 ? -11.574 3.924 4.831 1.00 88.19 101 ILE A O 1
ATOM 765 N N . LYS A 1 102 ? -12.853 2.576 6.090 1.00 91.06 102 LYS A N 1
ATOM 766 C CA . LYS A 1 102 ? -13.703 2.152 4.978 1.00 91.06 102 LYS A CA 1
ATOM 767 C C . LYS A 1 102 ? -14.416 3.335 4.314 1.00 91.06 102 LYS A C 1
ATOM 769 O O . LYS A 1 102 ? -14.331 3.469 3.102 1.00 91.06 102 LYS A O 1
ATOM 774 N N . GLU A 1 103 ? -15.076 4.199 5.090 1.00 90.56 103 GLU A N 1
ATOM 775 C CA . GLU A 1 103 ? -15.764 5.391 4.560 1.00 90.56 103 GLU A CA 1
ATOM 776 C C . GLU A 1 103 ? -14.809 6.304 3.772 1.00 90.56 103 GLU A C 1
ATOM 778 O O . GLU A 1 103 ? -15.157 6.797 2.702 1.00 90.56 103 GLU A O 1
ATOM 783 N N . VAL A 1 104 ? -13.594 6.502 4.286 1.00 90.06 104 VAL A N 1
ATOM 784 C CA . VAL A 1 104 ? -12.567 7.362 3.679 1.00 90.06 104 VAL A CA 1
ATOM 785 C C . VAL A 1 104 ? -12.021 6.763 2.376 1.00 90.06 104 VAL A C 1
ATOM 787 O O . VAL A 1 104 ? -11.852 7.479 1.386 1.00 90.06 104 VAL A O 1
ATOM 790 N N . LEU A 1 105 ? -11.792 5.448 2.346 1.00 89.50 105 LEU A N 1
ATOM 791 C CA . LEU A 1 105 ? -11.332 4.733 1.152 1.00 89.50 105 LEU A CA 1
ATOM 792 C C . LEU A 1 105 ? -12.421 4.632 0.079 1.00 89.50 10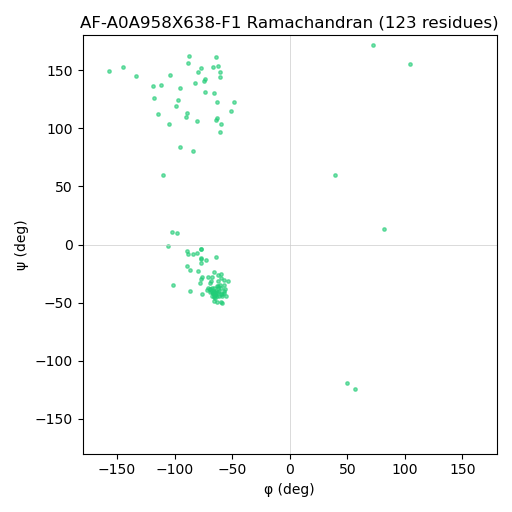5 LEU A C 1
ATOM 794 O O . LEU A 1 105 ? -12.130 4.783 -1.108 1.00 89.50 105 LEU A O 1
ATOM 798 N N . ASP A 1 106 ? -13.677 4.449 0.486 1.00 89.44 106 ASP A N 1
ATOM 799 C CA . ASP A 1 106 ? -14.828 4.459 -0.420 1.00 89.44 106 ASP A CA 1
ATOM 800 C C . ASP A 1 106 ? -15.061 5.868 -1.010 1.00 89.44 106 ASP A C 1
ATOM 802 O O . ASP A 1 106 ? -15.527 5.998 -2.142 1.00 89.44 106 ASP A O 1
ATOM 806 N N . ALA A 1 107 ? -14.671 6.929 -0.290 1.00 89.31 107 ALA A N 1
ATOM 807 C CA . ALA A 1 107 ? -14.643 8.305 -0.793 1.00 89.31 107 ALA A CA 1
ATOM 808 C C . ALA A 1 107 ? -13.446 8.606 -1.724 1.00 89.31 107 ALA A C 1
ATOM 810 O O . ALA A 1 107 ? -13.364 9.704 -2.275 1.00 89.31 107 ALA A O 1
ATOM 811 N N . GLY A 1 108 ? -12.528 7.650 -1.916 1.00 86.44 108 GLY A N 1
ATOM 812 C CA . GLY A 1 108 ? -11.371 7.776 -2.805 1.00 86.44 108 GLY A CA 1
ATOM 813 C C . GLY A 1 108 ? -10.178 8.526 -2.209 1.00 86.44 108 GLY A C 1
ATOM 814 O O . GLY A 1 108 ? -9.272 8.899 -2.952 1.00 86.44 108 GLY A O 1
ATOM 815 N N . ASN A 1 109 ? -10.151 8.764 -0.893 1.00 86.81 109 ASN A N 1
ATOM 816 C CA . ASN A 1 109 ? -9.015 9.411 -0.240 1.00 86.81 109 ASN A CA 1
ATOM 817 C C . ASN A 1 109 ? -8.054 8.365 0.349 1.00 86.81 109 ASN A C 1
ATOM 819 O O . ASN A 1 109 ? -8.121 8.002 1.524 1.00 86.81 109 ASN A O 1
ATOM 823 N N . GLU A 1 110 ? -7.162 7.858 -0.500 1.00 85.38 110 GLU A N 1
ATOM 824 C CA . GLU A 1 110 ? -6.203 6.809 -0.134 1.00 85.38 110 GLU A CA 1
ATOM 825 C C . GLU A 1 110 ? -5.139 7.303 0.863 1.00 85.38 110 GLU A C 1
ATOM 827 O O . GLU A 1 110 ? -4.715 6.541 1.732 1.00 85.38 110 GLU A O 1
ATOM 832 N N . GLU A 1 111 ? -4.763 8.585 0.803 1.00 85.19 111 GLU A N 1
ATOM 833 C CA . GLU A 1 111 ? -3.760 9.194 1.689 1.00 85.19 111 GLU A CA 1
ATOM 834 C C . GLU A 1 111 ? -4.239 9.238 3.147 1.00 85.19 111 GLU A C 1
ATOM 836 O O . GLU A 1 111 ? -3.537 8.782 4.055 1.00 85.19 111 GLU A O 1
ATOM 841 N N . LEU A 1 112 ? -5.466 9.723 3.379 1.00 84.62 112 LEU A N 1
ATOM 842 C CA . LEU A 1 112 ? -6.073 9.721 4.713 1.00 84.62 112 LEU A CA 1
ATOM 843 C C . LEU A 1 112 ? -6.334 8.296 5.208 1.00 84.62 112 LEU A C 1
ATOM 845 O O . LEU A 1 112 ? -6.083 7.997 6.376 1.00 84.62 112 LEU A O 1
ATOM 849 N N . GLY A 1 113 ? -6.796 7.400 4.329 1.00 85.88 113 GLY A N 1
ATOM 850 C CA . GLY A 1 113 ? -7.005 5.993 4.670 1.00 85.88 113 GLY A CA 1
ATOM 851 C C . GLY A 1 113 ? -5.719 5.309 5.147 1.00 85.88 113 GLY A C 1
ATOM 852 O O . GLY A 1 113 ? -5.733 4.596 6.152 1.00 85.88 113 GLY A O 1
ATOM 853 N N . ALA A 1 114 ? -4.594 5.580 4.480 1.00 87.06 114 ALA A N 1
ATOM 854 C CA . ALA A 1 114 ? -3.282 5.066 4.860 1.00 87.06 114 ALA A CA 1
ATOM 855 C C . ALA A 1 114 ? -2.787 5.639 6.197 1.00 87.06 114 ALA A C 1
ATOM 857 O O . ALA A 1 114 ? -2.282 4.890 7.034 1.00 87.06 114 ALA A O 1
ATOM 858 N N . ALA A 1 115 ? -2.973 6.939 6.441 1.00 87.31 115 ALA A N 1
ATOM 859 C CA . ALA A 1 115 ? -2.619 7.562 7.717 1.00 87.31 115 ALA A CA 1
ATOM 860 C C . ALA A 1 115 ? -3.415 6.966 8.893 1.00 87.31 115 ALA A C 1
ATOM 862 O O . ALA A 1 115 ? -2.846 6.620 9.932 1.00 87.31 115 ALA A O 1
ATOM 863 N N . LEU A 1 116 ? -4.725 6.777 8.713 1.00 85.38 116 LEU A N 1
ATOM 864 C CA . LEU A 1 116 ? -5.602 6.148 9.704 1.00 85.38 116 LEU A CA 1
ATOM 865 C C . LEU A 1 116 ? -5.208 4.699 9.993 1.00 85.38 116 LEU A C 1
ATOM 867 O O . LEU A 1 116 ? -5.188 4.292 11.155 1.00 85.38 116 LEU A O 1
ATOM 871 N N . ALA A 1 117 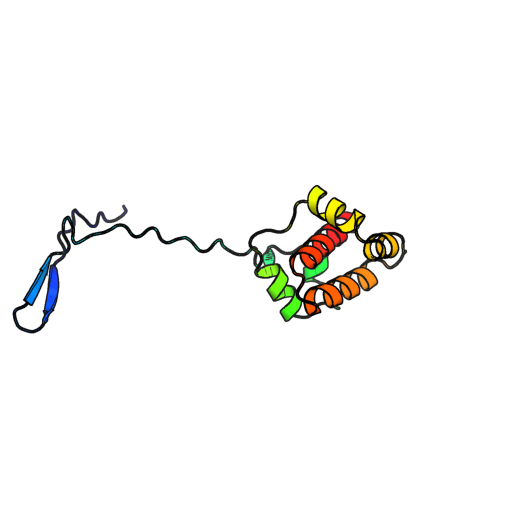? -4.846 3.943 8.956 1.00 86.06 117 ALA A N 1
ATOM 872 C CA . ALA A 1 117 ? -4.344 2.581 9.086 1.00 86.06 117 ALA A CA 1
ATOM 873 C C . ALA A 1 117 ? -3.073 2.504 9.950 1.00 86.06 117 ALA A C 1
ATOM 875 O O . ALA A 1 117 ? -2.980 1.649 10.832 1.00 86.06 117 ALA A O 1
ATOM 876 N N . VAL A 1 118 ? -2.121 3.418 9.737 1.00 86.81 118 VAL A N 1
ATOM 877 C CA . VAL A 1 118 ? -0.870 3.481 10.511 1.00 86.81 118 VAL A CA 1
ATOM 878 C C . VAL A 1 118 ? -1.138 3.834 11.974 1.00 86.81 118 VAL A C 1
ATOM 880 O O . VAL A 1 118 ? -0.610 3.180 12.870 1.00 86.81 118 VAL A O 1
ATOM 883 N N . VAL A 1 119 ? -1.988 4.827 12.250 1.00 84.81 119 VAL A N 1
ATOM 884 C CA . VAL A 1 119 ? -2.288 5.222 13.638 1.00 84.81 119 VAL A CA 1
ATOM 885 C C . VAL A 1 119 ? -3.097 4.172 14.391 1.00 84.81 119 VAL A C 1
ATOM 887 O O . VAL A 1 119 ? -2.884 3.996 15.592 1.00 84.81 119 VAL A O 1
ATOM 890 N N . CYS A 1 120 ? -3.980 3.445 13.707 1.00 82.88 120 CYS A N 1
ATOM 891 C CA . CYS A 1 120 ? -4.674 2.311 14.309 1.00 82.88 120 CYS A CA 1
ATOM 892 C C . CYS A 1 120 ? -3.676 1.246 14.796 1.00 82.88 120 CYS A C 1
ATOM 894 O O . CYS A 1 120 ? -3.805 0.770 15.921 1.00 82.88 120 CYS A O 1
ATOM 896 N N . ASP A 1 121 ? -2.642 0.939 14.001 1.00 82.50 121 ASP A N 1
ATOM 897 C CA . ASP A 1 121 ? -1.598 -0.021 14.386 1.00 82.50 121 ASP A CA 1
ATOM 898 C C . ASP A 1 121 ? -0.716 0.483 15.535 1.00 82.50 121 ASP A C 1
ATOM 900 O O . ASP A 1 121 ? -0.397 -0.271 16.449 1.00 82.50 121 ASP A O 1
ATOM 904 N N . LEU A 1 122 ? -0.352 1.771 15.529 1.00 80.31 122 LEU A N 1
ATOM 905 C CA . LEU A 1 122 ? 0.488 2.366 16.576 1.00 80.31 122 LEU A CA 1
ATOM 906 C C . LEU A 1 122 ? -0.161 2.327 17.961 1.00 80.31 122 LEU A C 1
ATOM 908 O O . LEU A 1 122 ? 0.550 2.245 18.956 1.00 80.31 122 LEU A O 1
ATOM 912 N N . LYS A 1 123 ? -1.492 2.412 18.029 1.00 72.94 123 LYS A N 1
ATOM 913 C CA . LYS A 1 123 ? -2.238 2.379 19.290 1.00 72.94 123 LYS A CA 1
ATOM 914 C C . LYS A 1 123 ? -2.576 0.959 19.759 1.00 72.94 123 LYS A C 1
ATOM 916 O O . LYS A 1 123 ? -2.846 0.765 20.941 1.00 72.94 123 LYS A O 1
ATOM 921 N N . GLY A 1 124 ? -2.594 -0.006 18.840 1.00 63.34 124 GLY A N 1
ATOM 922 C CA . GLY A 1 124 ? -2.799 -1.423 19.149 1.00 63.34 124 GLY A CA 1
ATOM 923 C C . GLY A 1 124 ? -1.565 -2.125 19.734 1.00 63.34 124 GLY A C 1
ATOM 924 O O . GLY A 1 124 ? -1.695 -3.248 20.218 1.00 63.34 124 GLY A O 1
ATOM 925 N N . ARG A 1 125 ? -0.386 -1.484 19.697 1.00 57.38 125 ARG A N 1
ATOM 926 C CA . ARG A 1 125 ? 0.857 -1.940 20.348 1.00 57.38 125 ARG A CA 1
ATOM 927 C C . ARG A 1 125 ? 0.977 -1.399 21.768 1.00 57.38 125 ARG A C 1
ATOM 929 O O . ARG A 1 125 ? 1.478 -2.165 22.620 1.00 57.38 125 ARG A O 1
#